Protein AF-A0A6B3FWX4-F1 (afdb_monomer)

Mean predicted aligned error: 3.99 Å

Secondary structure (DSSP, 8-state):
--HHHHHHHHHHHHHHHHHHHHHHHHHHHHHH--SHHHHHHHHHHHHHHHHHHHHHHHHHHT--TTHHHHHHHHHHHHHH-

Structure (mmCIF, N/CA/C/O backbone):
data_AF-A0A6B3FWX4-F1
#
_entry.id   AF-A0A6B3FWX4-F1
#
loop_
_atom_site.group_PDB
_atom_site.id
_atom_site.type_symbol
_atom_site.label_atom_id
_atom_site.label_alt_id
_atom_site.label_comp_id
_atom_site.label_asym_id
_atom_site.label_entity_id
_atom_site.label_seq_id
_atom_site.pdbx_PDB_ins_code
_atom_site.Cartn_x
_atom_site.Cartn_y
_atom_site.Cartn_z
_atom_site.occupancy
_atom_site.B_iso_or_equiv
_atom_site.auth_seq_id
_atom_site.auth_comp_id
_atom_site.auth_asym_id
_atom_site.auth_atom_id
_atom_site.pdbx_PDB_model_num
ATOM 1 N N . MET A 1 1 ? 12.797 -5.123 -24.475 1.00 60.66 1 MET A N 1
ATOM 2 C CA . MET A 1 1 ? 12.652 -5.318 -23.018 1.00 60.66 1 MET A CA 1
ATOM 3 C C . MET A 1 1 ? 13.731 -6.275 -22.562 1.00 60.66 1 MET A C 1
ATOM 5 O O . MET A 1 1 ? 13.756 -7.419 -23.013 1.00 60.66 1 MET A O 1
ATOM 9 N N . THR A 1 2 ? 14.654 -5.803 -21.737 1.00 89.00 2 THR A N 1
ATOM 10 C CA . THR A 1 2 ? 15.706 -6.640 -21.156 1.00 89.00 2 THR A CA 1
ATOM 11 C C . THR A 1 2 ? 15.105 -7.573 -20.091 1.00 89.00 2 THR A C 1
ATOM 13 O O . THR A 1 2 ? 14.014 -7.332 -19.570 1.00 89.00 2 THR A O 1
ATOM 16 N N . ALA A 1 3 ? 15.765 -8.697 -19.794 1.00 85.62 3 ALA A N 1
ATOM 17 C CA . ALA A 1 3 ? 15.332 -9.606 -18.728 1.00 85.62 3 ALA A CA 1
ATOM 18 C C . ALA A 1 3 ? 15.087 -8.908 -17.364 1.00 85.62 3 ALA A C 1
ATOM 20 O O . ALA A 1 3 ? 14.025 -9.153 -16.794 1.00 85.62 3 ALA A O 1
ATOM 21 N N . PRO A 1 4 ? 15.968 -8.015 -16.862 1.00 89.06 4 PRO A N 1
ATOM 22 C CA . PRO A 1 4 ? 15.744 -7.334 -15.582 1.00 89.06 4 PRO A CA 1
ATOM 23 C C . PRO A 1 4 ? 14.542 -6.381 -15.592 1.00 89.06 4 PRO A C 1
ATOM 25 O O . PRO A 1 4 ? 13.801 -6.339 -14.616 1.00 89.06 4 PRO A O 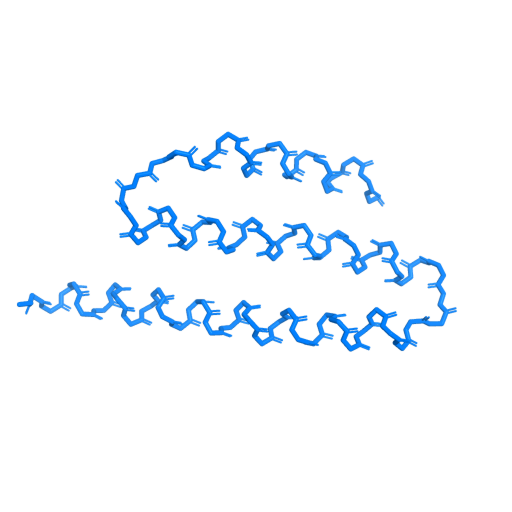1
ATOM 28 N N . GLU A 1 5 ? 14.282 -5.675 -16.696 1.00 89.69 5 GLU A N 1
ATOM 29 C CA . GLU A 1 5 ? 13.115 -4.782 -16.806 1.00 89.69 5 GLU A CA 1
ATOM 30 C C . GLU A 1 5 ? 11.787 -5.537 -16.673 1.00 89.69 5 GLU A C 1
ATOM 32 O O . GLU A 1 5 ? 10.845 -5.033 -16.067 1.00 89.69 5 GLU A O 1
ATOM 37 N N . ARG A 1 6 ? 11.708 -6.764 -17.205 1.00 91.81 6 ARG A N 1
ATOM 38 C CA . ARG A 1 6 ? 10.507 -7.603 -17.069 1.00 91.81 6 ARG A CA 1
ATOM 39 C C . ARG A 1 6 ? 10.272 -8.043 -15.628 1.00 91.81 6 ARG A C 1
ATOM 41 O O . ARG A 1 6 ? 9.126 -8.101 -15.193 1.00 91.81 6 ARG A O 1
ATOM 48 N N . VAL A 1 7 ? 11.346 -8.357 -14.905 1.00 94.31 7 VAL A N 1
ATOM 49 C CA . VAL A 1 7 ? 11.263 -8.745 -13.492 1.00 94.31 7 VAL A CA 1
ATOM 50 C C . VAL A 1 7 ? 10.797 -7.560 -12.652 1.00 94.31 7 VAL A C 1
ATOM 52 O O . VAL A 1 7 ? 9.856 -7.714 -11.882 1.00 94.31 7 VAL A O 1
ATOM 55 N N . ASP A 1 8 ? 11.380 -6.378 -12.855 1.00 93.94 8 ASP A N 1
ATOM 56 C CA . ASP A 1 8 ? 10.981 -5.144 -12.165 1.00 93.94 8 ASP A CA 1
ATOM 57 C C . ASP A 1 8 ? 9.488 -4.833 -12.376 1.00 93.94 8 ASP A C 1
ATOM 59 O O . ASP A 1 8 ? 8.725 -4.669 -11.425 1.00 93.94 8 ASP A O 1
ATOM 63 N N . GLN A 1 9 ? 9.019 -4.889 -13.626 1.00 93.62 9 GLN A N 1
ATOM 64 C CA . GLN A 1 9 ? 7.604 -4.688 -13.949 1.00 93.62 9 GLN A CA 1
ATOM 65 C C . GLN A 1 9 ? 6.681 -5.734 -13.314 1.00 93.62 9 GLN A C 1
ATOM 67 O O . GLN A 1 9 ? 5.600 -5.387 -12.828 1.00 93.62 9 GLN A O 1
ATOM 72 N N . ALA A 1 10 ? 7.087 -7.007 -13.304 1.00 96.38 10 ALA A N 1
ATOM 73 C CA . ALA A 1 10 ? 6.318 -8.068 -12.663 1.00 96.38 10 ALA A CA 1
ATOM 74 C C . ALA A 1 10 ? 6.222 -7.844 -11.146 1.00 96.38 10 ALA A C 1
ATOM 76 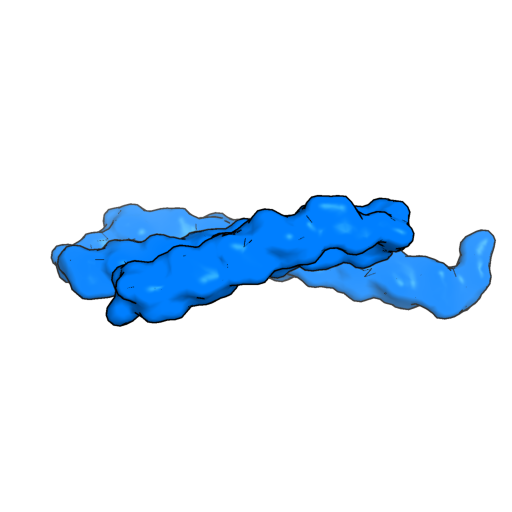O O . ALA A 1 10 ? 5.133 -7.947 -10.584 1.00 96.38 10 ALA A O 1
ATOM 77 N N . LEU A 1 11 ? 7.330 -7.472 -10.497 1.00 96.75 11 LEU A N 1
ATOM 78 C CA . LEU A 1 11 ? 7.368 -7.173 -9.066 1.00 96.75 11 LEU A CA 1
ATOM 79 C C . LEU A 1 11 ? 6.490 -5.969 -8.714 1.00 96.75 11 LEU A C 1
ATOM 81 O O . LEU A 1 11 ? 5.695 -6.059 -7.779 1.00 96.75 11 LEU A O 1
ATOM 85 N N . LEU A 1 12 ? 6.569 -4.880 -9.485 1.00 96.75 12 LEU A N 1
ATOM 86 C CA . LEU A 1 12 ? 5.726 -3.699 -9.284 1.00 96.75 12 LEU A CA 1
ATOM 87 C C . LEU A 1 12 ? 4.240 -4.024 -9.466 1.00 96.75 12 LEU A C 1
ATOM 89 O O . LEU A 1 12 ? 3.414 -3.607 -8.654 1.00 96.75 12 LEU A O 1
ATOM 93 N N . THR A 1 13 ? 3.895 -4.816 -10.483 1.00 97.44 13 THR A N 1
ATOM 94 C CA . THR A 1 13 ? 2.507 -5.242 -10.719 1.00 97.44 13 THR A CA 1
ATOM 95 C C . THR A 1 13 ? 1.995 -6.092 -9.557 1.00 97.44 13 THR A C 1
ATOM 97 O O . THR A 1 13 ? 0.920 -5.818 -9.023 1.00 97.44 13 THR A O 1
ATOM 100 N N . CYS A 1 14 ? 2.777 -7.078 -9.109 1.00 97.94 14 CYS A N 1
ATOM 101 C CA . CYS A 1 14 ? 2.439 -7.900 -7.947 1.00 97.94 14 CYS A CA 1
ATOM 102 C C . CYS A 1 14 ? 2.273 -7.057 -6.676 1.00 97.94 14 CYS A C 1
ATOM 104 O O . CYS A 1 14 ? 1.307 -7.256 -5.942 1.00 97.94 14 CYS A O 1
ATOM 106 N N . ALA A 1 15 ? 3.166 -6.094 -6.431 1.00 97.62 15 ALA A N 1
ATOM 107 C CA . ALA A 1 15 ? 3.078 -5.203 -5.279 1.00 97.62 15 ALA A CA 1
ATOM 108 C C . ALA A 1 15 ? 1.769 -4.400 -5.284 1.00 97.62 15 ALA A C 1
ATOM 110 O O . ALA A 1 15 ? 1.056 -4.387 -4.283 1.00 97.62 15 ALA A O 1
ATOM 111 N N . VAL A 1 16 ? 1.404 -3.796 -6.421 1.00 97.94 16 VAL A N 1
ATOM 112 C CA . VAL A 1 16 ? 0.145 -3.044 -6.554 1.00 97.94 16 VAL A CA 1
ATOM 113 C C . VAL A 1 16 ? -1.069 -3.951 -6.343 1.00 97.94 16 VAL A C 1
ATOM 115 O O . VAL A 1 16 ? -1.980 -3.581 -5.605 1.00 97.94 16 VAL A O 1
ATOM 118 N N . VAL A 1 17 ? -1.077 -5.153 -6.928 1.00 98.25 17 VAL A N 1
ATOM 119 C CA . VAL A 1 17 ? -2.167 -6.125 -6.736 1.00 98.25 17 VAL A CA 1
ATOM 120 C C . VAL A 1 17 ? -2.324 -6.491 -5.259 1.00 98.25 17 VAL A C 1
ATOM 122 O O . VAL A 1 17 ? -3.438 -6.462 -4.738 1.00 98.25 17 VAL A O 1
ATOM 125 N N . LEU A 1 18 ? -1.225 -6.783 -4.560 1.00 98.25 18 LEU A N 1
ATOM 126 C CA . LEU A 1 18 ? -1.257 -7.111 -3.134 1.00 98.25 18 LEU A CA 1
ATOM 127 C C . LEU A 1 18 ? -1.744 -5.935 -2.280 1.00 98.25 18 LEU A C 1
ATOM 129 O O . LEU A 1 18 ? -2.546 -6.145 -1.371 1.00 98.25 18 LEU A O 1
ATOM 133 N N . VAL A 1 19 ? -1.327 -4.704 -2.594 1.00 98.12 19 VAL A N 1
ATOM 134 C CA . VAL A 1 19 ? -1.801 -3.489 -1.910 1.00 98.12 19 VAL A CA 1
ATOM 1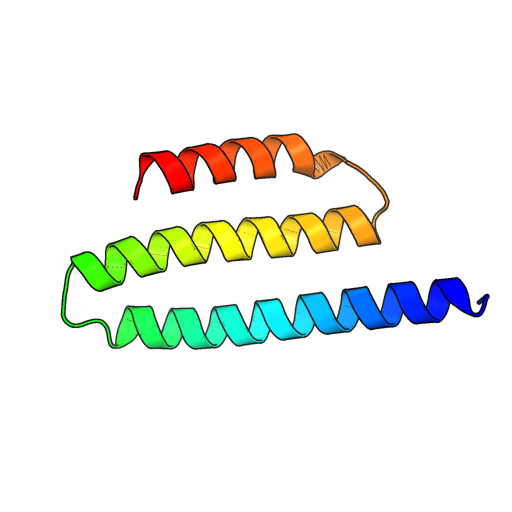35 C C . VAL A 1 19 ? -3.308 -3.296 -2.107 1.00 98.12 19 VAL A C 1
ATOM 137 O O . VAL A 1 19 ? -4.010 -2.982 -1.147 1.00 98.12 19 VAL A O 1
ATOM 140 N N . LEU A 1 20 ? -3.836 -3.538 -3.311 1.00 97.88 20 LEU A N 1
ATOM 141 C CA . LEU A 1 20 ? -5.276 -3.453 -3.577 1.00 97.88 20 LEU A CA 1
ATOM 142 C C . LEU A 1 20 ? -6.071 -4.523 -2.818 1.00 97.88 20 LEU A C 1
ATOM 144 O O . LEU A 1 20 ? -7.108 -4.213 -2.230 1.00 97.88 20 LEU A O 1
ATOM 1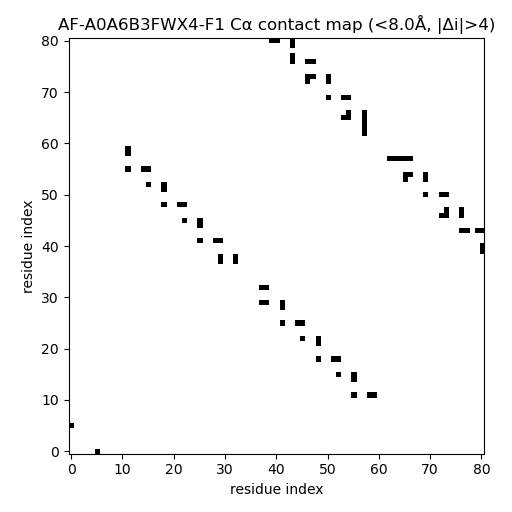48 N N . ILE A 1 21 ? -5.574 -5.764 -2.785 1.00 98.31 21 ILE A N 1
ATOM 149 C CA . ILE A 1 21 ? -6.187 -6.845 -2.000 1.00 98.31 21 ILE A CA 1
ATOM 150 C C . ILE A 1 21 ? -6.181 -6.479 -0.511 1.00 98.31 21 ILE A C 1
ATOM 152 O O . ILE A 1 21 ? -7.211 -6.591 0.154 1.00 98.31 21 ILE A O 1
ATOM 156 N N . ALA A 1 22 ? -5.053 -5.988 0.009 1.00 97.88 22 ALA A N 1
ATOM 157 C CA . ALA A 1 22 ? -4.942 -5.537 1.391 1.00 97.88 22 ALA A CA 1
ATOM 158 C C . ALA A 1 22 ? -5.914 -4.384 1.697 1.00 97.88 22 ALA A C 1
ATOM 160 O O . ALA A 1 22 ? -6.565 -4.403 2.740 1.00 97.88 22 ALA A O 1
ATOM 161 N N . GLY A 1 23 ? -6.088 -3.435 0.773 1.00 97.00 23 GLY A N 1
ATOM 162 C CA . GLY A 1 23 ? -7.071 -2.355 0.888 1.00 97.00 23 GLY A CA 1
ATOM 163 C C . GLY A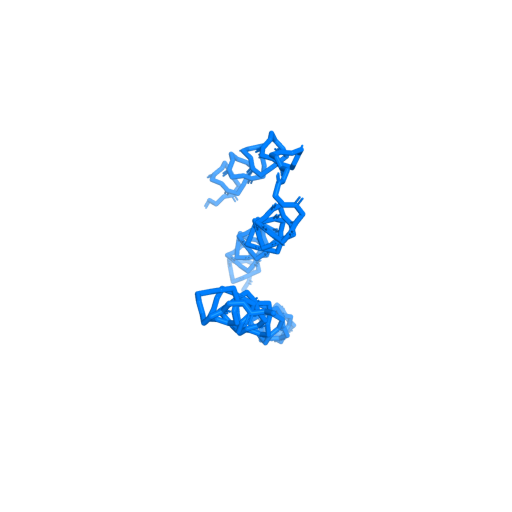 1 23 ? -8.511 -2.860 0.946 1.00 97.00 23 GLY A C 1
ATOM 164 O O . GLY A 1 23 ? -9.279 -2.434 1.808 1.00 97.00 23 GLY A O 1
ATOM 165 N N . ALA A 1 24 ? -8.877 -3.822 0.100 1.00 97.00 24 ALA A N 1
ATOM 166 C CA . ALA A 1 24 ? -10.205 -4.433 0.140 1.00 97.00 24 ALA A CA 1
ATOM 167 C C . ALA A 1 24 ? -10.467 -5.163 1.473 1.00 97.00 24 ALA A C 1
ATOM 169 O O . ALA A 1 24 ? -11.535 -5.014 2.073 1.00 97.00 24 ALA A O 1
ATOM 170 N N . LEU A 1 25 ? -9.476 -5.909 1.971 1.00 96.38 25 LEU A N 1
ATOM 171 C CA . LEU A 1 25 ? -9.553 -6.577 3.273 1.00 96.38 25 LEU A CA 1
ATOM 172 C C . LEU A 1 25 ? -9.639 -5.574 4.429 1.00 96.38 25 LEU A C 1
ATOM 174 O O . LEU A 1 25 ? -10.401 -5.790 5.374 1.00 96.38 25 LEU A O 1
ATOM 178 N N . LEU A 1 26 ? -8.906 -4.462 4.344 1.00 95.88 26 LEU A N 1
ATOM 179 C CA . LEU A 1 26 ? -8.958 -3.386 5.326 1.00 95.88 26 LEU A CA 1
ATOM 180 C C . LEU A 1 26 ? -10.350 -2.755 5.389 1.00 95.88 26 LEU A C 1
ATOM 182 O O . LEU A 1 26 ? -10.895 -2.595 6.478 1.00 95.88 26 LEU A O 1
ATOM 186 N N . LEU A 1 27 ? -10.957 -2.451 4.239 1.00 93.62 27 LEU A N 1
ATOM 187 C CA . LEU A 1 27 ? -12.322 -1.921 4.188 1.00 93.62 27 LEU A CA 1
ATOM 188 C C . LEU A 1 27 ? -13.317 -2.889 4.839 1.00 93.62 27 LEU A C 1
ATOM 190 O O . LEU A 1 27 ? -14.149 -2.471 5.645 1.00 93.62 27 LEU A O 1
ATOM 194 N N . ALA A 1 28 ? -13.182 -4.192 4.573 1.00 93.81 28 ALA A N 1
ATOM 195 C CA . ALA A 1 28 ? -13.994 -5.209 5.235 1.00 93.81 28 ALA A CA 1
ATOM 196 C C . ALA A 1 28 ? -13.775 -5.242 6.762 1.00 93.81 28 ALA A C 1
ATOM 198 O O . ALA A 1 28 ? -14.731 -5.455 7.513 1.00 93.81 28 ALA A O 1
ATOM 199 N N . ARG A 1 29 ? -12.541 -5.014 7.236 1.00 91.06 29 ARG A N 1
ATOM 200 C CA . ARG A 1 29 ? -12.211 -4.923 8.668 1.00 91.06 29 ARG A CA 1
ATOM 201 C C . ARG A 1 29 ? -12.827 -3.684 9.318 1.00 91.06 29 ARG A C 1
ATOM 203 O O . ARG A 1 29 ? -13.451 -3.821 10.367 1.00 91.06 29 ARG A O 1
ATOM 210 N N . ILE A 1 30 ? -12.714 -2.513 8.687 1.00 89.69 30 ILE A N 1
ATOM 211 C CA . ILE A 1 30 ? -13.300 -1.253 9.180 1.00 89.69 30 ILE A CA 1
ATOM 212 C C . ILE A 1 30 ? -14.811 -1.409 9.374 1.00 89.69 30 ILE A C 1
ATOM 214 O O . ILE A 1 30 ? -15.353 -0.987 10.395 1.00 89.69 30 ILE A O 1
ATOM 218 N N . TRP A 1 31 ? -15.481 -2.054 8.416 1.00 88.38 31 TRP A N 1
ATOM 219 C CA . TRP A 1 31 ? -16.931 -2.241 8.447 1.00 88.38 31 TRP A CA 1
ATOM 220 C C . TRP A 1 31 ? -17.395 -3.207 9.544 1.00 88.38 31 TRP A C 1
ATOM 222 O O . TRP A 1 31 ? -18.442 -2.995 10.151 1.00 88.38 31 TRP A O 1
ATOM 232 N N . ARG A 1 32 ? -16.612 -4.256 9.824 1.00 89.31 32 ARG A N 1
ATOM 233 C CA . ARG A 1 32 ? -16.930 -5.263 10.852 1.00 89.31 32 ARG A CA 1
ATOM 234 C C . ARG A 1 32 ? -16.444 -4.902 12.258 1.00 89.31 32 ARG A C 1
ATOM 236 O O . ARG A 1 32 ? -16.871 -5.551 13.207 1.00 89.31 32 ARG A O 1
ATOM 243 N N . GLY A 1 33 ? -15.548 -3.925 12.397 1.00 83.44 33 GLY A N 1
ATOM 244 C CA . GLY A 1 33 ? -14.898 -3.580 13.662 1.00 83.44 33 GLY A CA 1
ATOM 245 C C . GLY A 1 33 ? -15.899 -3.201 14.767 1.00 83.44 33 GLY A C 1
ATOM 246 O O . GLY A 1 33 ? -16.584 -2.181 14.616 1.00 83.44 33 GLY A O 1
ATOM 247 N N . PRO A 1 34 ? -15.985 -3.974 15.873 1.00 82.88 34 PRO A N 1
ATOM 248 C CA . PRO A 1 34 ? -16.930 -3.724 16.963 1.00 82.88 34 PRO A CA 1
ATOM 249 C C . PRO A 1 34 ? -16.469 -2.601 17.903 1.00 82.88 34 PRO A C 1
ATOM 251 O O . PRO A 1 34 ? -17.304 -1.958 18.537 1.00 82.88 34 PRO A O 1
ATOM 254 N N . SER A 1 35 ? -15.157 -2.353 17.997 1.00 89.50 35 SER A N 1
ATOM 255 C CA . SER A 1 35 ? -14.571 -1.370 18.913 1.00 89.50 35 SER A CA 1
ATOM 256 C C . SER A 1 35 ? -14.062 -0.116 18.189 1.00 89.50 35 SER A C 1
ATOM 258 O O . SER A 1 35 ? -13.662 -0.159 17.023 1.00 89.50 35 SER A O 1
ATOM 260 N N . MET A 1 36 ? -14.038 1.021 18.895 1.00 86.06 36 MET A N 1
ATOM 261 C CA . MET A 1 36 ? -13.380 2.244 18.403 1.00 86.06 36 MET A CA 1
ATOM 262 C C . MET A 1 36 ? -11.871 2.038 18.207 1.00 86.06 36 MET A C 1
ATOM 264 O O . MET A 1 36 ? -11.297 2.602 17.280 1.00 86.06 36 MET A O 1
ATOM 268 N N . LEU A 1 37 ? -11.250 1.178 19.023 1.00 86.81 37 LEU A N 1
ATOM 269 C CA . LEU A 1 37 ? -9.833 0.833 18.913 1.00 86.81 37 LEU A CA 1
ATOM 270 C C . LEU A 1 37 ? -9.520 0.119 17.589 1.00 86.81 37 LEU A C 1
ATOM 272 O O . LEU A 1 37 ? -8.576 0.493 16.900 1.00 86.81 37 LEU A O 1
ATOM 276 N N . ASP A 1 38 ? -10.345 -0.850 17.177 1.00 87.56 38 ASP A N 1
ATOM 277 C CA . ASP A 1 38 ? -10.165 -1.551 15.896 1.00 87.56 38 ASP A CA 1
ATOM 278 C C . ASP A 1 38 ? -10.241 -0.599 14.703 1.00 87.56 38 ASP A C 1
ATOM 280 O O . ASP A 1 38 ? -9.533 -0.779 13.708 1.00 87.56 38 ASP A O 1
ATOM 284 N N . ARG A 1 39 ? -11.098 0.423 14.797 1.00 85.44 39 ARG A N 1
ATOM 285 C CA . ARG A 1 39 ? -11.230 1.453 13.764 1.00 85.44 39 ARG A CA 1
ATOM 286 C C . ARG A 1 39 ? -10.010 2.369 13.724 1.00 85.44 39 ARG A C 1
ATOM 288 O O . ARG A 1 39 ? -9.545 2.657 12.627 1.00 85.44 39 ARG A O 1
ATOM 295 N N . ALA A 1 40 ? -9.472 2.764 14.879 1.00 88.06 40 ALA A N 1
ATOM 296 C CA . ALA A 1 40 ? -8.246 3.562 14.963 1.00 88.06 40 ALA A CA 1
ATOM 297 C C . ALA A 1 40 ? -7.046 2.823 14.346 1.00 88.06 40 ALA A C 1
ATOM 299 O O . ALA A 1 40 ? -6.394 3.351 13.450 1.00 88.06 40 ALA A O 1
ATOM 300 N N . ILE A 1 41 ? -6.840 1.553 14.710 1.00 89.44 41 ILE A N 1
ATOM 301 C CA . ILE A 1 41 ? -5.779 0.716 14.122 1.00 89.44 41 ILE A CA 1
ATOM 302 C C . ILE A 1 41 ? -5.986 0.557 12.610 1.00 89.44 41 ILE A C 1
ATOM 304 O O . ILE A 1 41 ? -5.041 0.610 11.827 1.00 89.44 41 ILE A O 1
ATOM 308 N N . SER A 1 42 ? -7.233 0.385 12.166 1.00 91.81 42 SER A N 1
ATOM 309 C CA . SER A 1 42 ? -7.521 0.265 10.734 1.00 91.81 42 SER A CA 1
ATOM 310 C C . SER A 1 42 ? -7.240 1.563 9.960 1.00 91.81 42 SER A C 1
ATOM 312 O O . SER A 1 42 ? -6.895 1.503 8.782 1.00 91.81 42 SER A O 1
ATOM 314 N N . LEU A 1 43 ? -7.364 2.734 10.593 1.00 89.44 43 LEU A N 1
ATOM 315 C CA . LEU A 1 43 ? -6.984 4.012 9.985 1.00 89.44 43 LEU A CA 1
ATOM 316 C C . LEU A 1 43 ? -5.464 4.139 9.827 1.00 89.44 43 LEU A C 1
ATOM 318 O O . LEU A 1 43 ? -5.019 4.595 8.775 1.00 89.44 43 LEU A O 1
ATOM 322 N N . ASP A 1 44 ? -4.677 3.673 10.798 1.00 92.12 44 ASP A N 1
ATOM 323 C CA . ASP A 1 44 ? -3.213 3.637 10.674 1.00 92.12 44 ASP A CA 1
ATOM 324 C C . ASP A 1 44 ? -2.768 2.717 9.519 1.00 92.12 44 ASP A C 1
ATOM 326 O O . ASP A 1 44 ? -2.020 3.117 8.622 1.00 92.12 44 ASP A O 1
ATOM 330 N N . VAL A 1 45 ? -3.359 1.519 9.426 1.00 93.94 45 VAL A N 1
ATOM 331 C CA . VAL A 1 45 ? -3.119 0.607 8.292 1.00 93.94 45 VAL A CA 1
ATOM 332 C C . VAL A 1 45 ? -3.547 1.238 6.957 1.00 93.94 45 VAL A C 1
ATOM 334 O O . VAL A 1 45 ? -2.905 1.007 5.931 1.00 93.94 45 VAL A O 1
ATOM 337 N N . CYS A 1 46 ? -4.593 2.071 6.945 1.00 93.94 46 CYS A N 1
ATOM 338 C CA . CYS A 1 46 ? -5.000 2.814 5.750 1.00 93.94 46 CYS A CA 1
ATOM 339 C C . CYS A 1 46 ? -3.896 3.777 5.288 1.00 93.94 46 CYS A C 1
ATOM 341 O O . CYS A 1 46 ? -3.543 3.781 4.106 1.00 93.94 46 CYS A O 1
ATOM 343 N N . ALA A 1 47 ? -3.301 4.539 6.212 1.00 94.19 47 ALA A N 1
ATOM 344 C CA . ALA A 1 47 ? -2.180 5.427 5.908 1.00 94.19 47 ALA A CA 1
ATOM 345 C C . ALA A 1 47 ? -0.982 4.646 5.340 1.00 94.19 47 ALA A C 1
ATOM 347 O O . ALA A 1 47 ? -0.422 5.041 4.313 1.00 94.19 47 ALA A O 1
ATOM 348 N N . ALA A 1 48 ? -0.651 3.491 5.927 1.00 95.56 48 ALA A N 1
ATOM 349 C CA . ALA A 1 48 ? 0.408 2.617 5.425 1.00 95.56 48 ALA A CA 1
ATOM 350 C C . ALA A 1 48 ? 0.145 2.122 3.986 1.00 95.56 48 ALA A C 1
ATOM 352 O O . ALA A 1 48 ? 1.055 2.128 3.152 1.00 95.56 48 ALA A O 1
ATOM 353 N N . LEU A 1 49 ? -1.099 1.751 3.654 1.00 96.94 49 LEU A N 1
ATOM 354 C CA . LEU A 1 49 ? -1.465 1.341 2.291 1.00 96.94 49 LEU A CA 1
ATOM 355 C C . LEU A 1 49 ? -1.372 2.492 1.283 1.00 96.94 49 LEU A C 1
ATOM 357 O O . LEU A 1 49 ? -0.930 2.275 0.152 1.00 96.94 49 LEU A O 1
ATOM 361 N N . ILE A 1 50 ? -1.736 3.714 1.684 1.00 96.62 50 ILE A N 1
ATOM 362 C CA . ILE A 1 50 ? -1.573 4.908 0.841 1.00 96.62 50 ILE A CA 1
ATOM 363 C C . ILE A 1 50 ? -0.086 5.135 0.543 1.00 96.62 50 ILE A C 1
ATOM 365 O O . ILE A 1 50 ? 0.285 5.323 -0.618 1.00 96.62 50 ILE A O 1
ATOM 369 N N . ILE A 1 51 ? 0.777 5.055 1.561 1.00 97.50 51 ILE A N 1
ATOM 370 C CA . ILE A 1 51 ? 2.233 5.185 1.399 1.00 97.50 51 ILE A CA 1
ATOM 371 C C . ILE A 1 51 ? 2.770 4.109 0.445 1.00 97.50 51 ILE A C 1
ATOM 373 O O . ILE A 1 51 ? 3.530 4.433 -0.468 1.00 97.50 51 ILE A O 1
ATOM 377 N N . ALA A 1 52 ? 2.343 2.851 0.596 1.00 97.62 52 ALA A N 1
ATOM 378 C CA . ALA A 1 52 ? 2.757 1.755 -0.281 1.00 97.62 52 ALA A CA 1
ATOM 379 C C . ALA A 1 52 ? 2.335 1.981 -1.747 1.00 97.62 52 ALA A C 1
ATOM 381 O O . ALA A 1 52 ? 3.130 1.762 -2.665 1.00 97.62 52 ALA A O 1
ATOM 382 N N . GLY A 1 53 ? 1.115 2.477 -1.981 1.00 97.44 53 GLY A N 1
ATOM 383 C CA . GLY A 1 53 ? 0.639 2.831 -3.320 1.00 97.44 53 GLY A CA 1
ATOM 384 C C . GLY A 1 53 ? 1.447 3.967 -3.960 1.00 97.44 53 GLY A C 1
ATOM 385 O O . GLY A 1 53 ? 1.845 3.872 -5.124 1.00 97.44 53 GLY A O 1
ATOM 386 N N . LEU A 1 54 ? 1.753 5.020 -3.195 1.00 97.62 54 LEU A N 1
ATOM 387 C CA . LEU A 1 54 ? 2.596 6.131 -3.654 1.00 97.62 54 LEU A CA 1
ATOM 388 C C . LEU A 1 54 ? 4.039 5.691 -3.934 1.00 97.62 54 LEU A C 1
ATOM 390 O O . LEU A 1 54 ? 4.642 6.155 -4.907 1.00 97.62 54 LEU A O 1
ATOM 394 N N . ALA A 1 55 ? 4.575 4.770 -3.131 1.00 97.25 55 ALA A N 1
ATOM 395 C CA . ALA A 1 55 ? 5.893 4.186 -3.347 1.00 97.25 55 ALA A CA 1
ATOM 396 C C . ALA A 1 55 ? 5.941 3.417 -4.675 1.00 97.25 55 ALA A C 1
ATOM 398 O O . ALA A 1 55 ? 6.830 3.663 -5.490 1.00 97.25 55 ALA A O 1
ATOM 399 N N . ALA A 1 56 ? 4.944 2.565 -4.945 1.00 97.00 56 ALA A N 1
ATOM 400 C CA . ALA A 1 56 ? 4.836 1.845 -6.215 1.00 97.00 56 ALA A CA 1
ATOM 401 C C . ALA A 1 56 ? 4.711 2.806 -7.412 1.00 97.00 56 ALA A C 1
ATOM 403 O O . ALA A 1 56 ? 5.360 2.609 -8.439 1.00 97.00 56 ALA A O 1
ATOM 404 N N . LYS A 1 57 ? 3.936 3.890 -7.263 1.00 95.94 57 LYS A N 1
ATOM 405 C CA . LYS A 1 57 ? 3.778 4.929 -8.292 1.00 95.94 57 LYS A CA 1
ATOM 406 C C . LYS A 1 57 ? 5.084 5.667 -8.587 1.00 95.94 57 LYS A C 1
ATOM 408 O O . LYS A 1 57 ? 5.406 5.898 -9.750 1.00 95.94 57 LYS A O 1
ATOM 413 N N . SER A 1 58 ? 5.833 6.016 -7.544 1.00 97.06 58 SER A N 1
ATOM 414 C CA . SER A 1 58 ? 7.138 6.683 -7.655 1.00 97.06 58 SER A CA 1
ATOM 415 C C . SER A 1 58 ? 8.187 5.763 -8.279 1.00 97.06 58 SER A C 1
ATOM 417 O O . SER A 1 58 ? 8.931 6.186 -9.159 1.00 97.06 58 SER A O 1
ATOM 419 N N . ALA A 1 59 ? 8.195 4.483 -7.890 1.00 95.94 59 ALA A N 1
ATOM 420 C CA . ALA A 1 59 ? 9.073 3.470 -8.468 1.00 95.94 59 ALA A CA 1
ATOM 421 C C . ALA A 1 59 ? 8.784 3.251 -9.961 1.00 95.94 59 ALA A C 1
ATOM 423 O O . ALA A 1 59 ? 9.708 3.245 -10.773 1.00 95.94 59 ALA A O 1
ATOM 424 N N . PHE A 1 60 ? 7.504 3.163 -10.339 1.00 95.69 60 PHE A N 1
ATOM 425 C CA . PHE A 1 60 ? 7.093 3.032 -11.737 1.00 95.69 60 PHE A CA 1
ATOM 426 C C . PHE A 1 60 ? 7.466 4.262 -12.578 1.00 95.69 60 PHE A C 1
ATOM 428 O O . PHE A 1 60 ? 7.989 4.121 -13.681 1.00 95.69 60 PHE A O 1
ATOM 435 N N . ALA A 1 61 ? 7.225 5.470 -12.056 1.00 95.38 61 ALA A N 1
ATOM 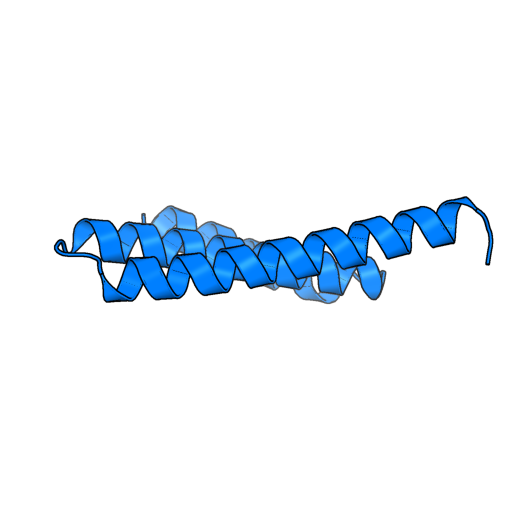436 C CA . ALA A 1 61 ? 7.55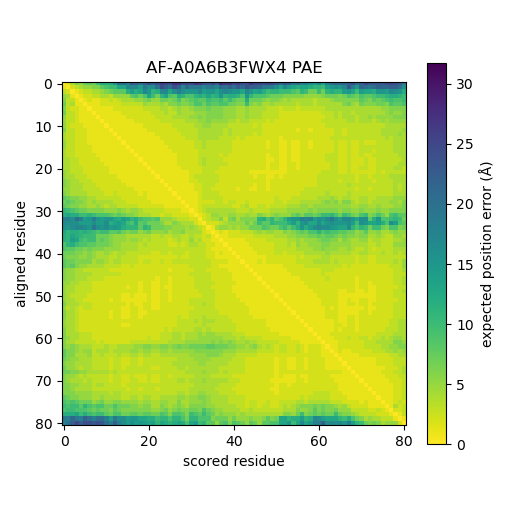9 6.722 -12.738 1.00 95.38 61 ALA A CA 1
ATOM 437 C C . ALA A 1 61 ? 9.065 7.038 -12.737 1.00 95.38 61 ALA A C 1
ATOM 439 O O . ALA A 1 61 ? 9.498 7.905 -13.493 1.00 95.38 61 ALA A O 1
ATOM 440 N N . ARG A 1 62 ? 9.851 6.344 -11.900 1.00 94.50 62 ARG A N 1
ATOM 441 C CA . ARG A 1 62 ? 11.272 6.624 -11.635 1.00 94.50 62 ARG A CA 1
ATOM 442 C C . ARG A 1 62 ? 11.516 8.079 -11.220 1.00 94.50 62 ARG A C 1
ATOM 444 O O . ARG A 1 62 ? 12.509 8.686 -11.608 1.00 94.50 62 ARG A O 1
ATOM 451 N N . ASP A 1 63 ? 10.601 8.614 -10.416 1.00 96.88 63 ASP A N 1
ATOM 452 C CA . ASP A 1 63 ? 10.585 10.010 -9.978 1.00 96.88 63 ASP A CA 1
ATOM 453 C C . ASP A 1 63 ? 10.265 10.087 -8.469 1.00 96.88 63 ASP A C 1
ATOM 455 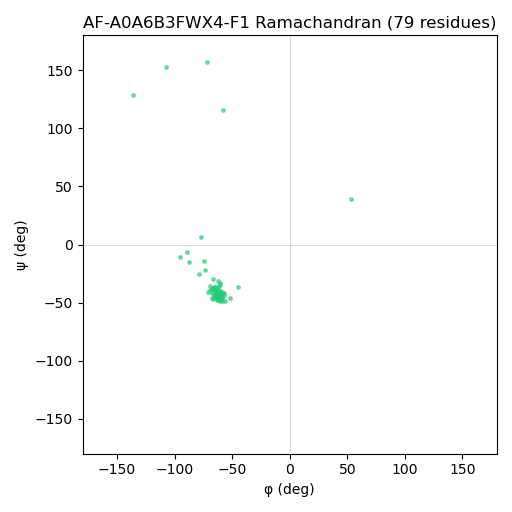O O . ASP A 1 63 ? 9.271 9.494 -8.030 1.00 96.88 63 ASP A O 1
ATOM 459 N N . PRO A 1 64 ? 11.075 10.804 -7.661 1.00 96.06 64 PRO A N 1
ATOM 460 C CA . PRO A 1 64 ? 10.873 10.950 -6.219 1.00 96.06 64 PRO A CA 1
ATOM 461 C C . PRO A 1 64 ? 9.762 11.937 -5.803 1.00 96.06 64 PRO A C 1
ATOM 463 O O . PRO A 1 64 ? 9.611 12.189 -4.608 1.00 96.06 64 PRO A O 1
ATOM 466 N N . PHE A 1 65 ? 8.977 12.501 -6.726 1.00 97.00 65 PHE A N 1
ATOM 467 C CA . PHE A 1 65 ? 7.976 13.550 -6.472 1.00 97.00 65 PHE A CA 1
ATOM 468 C C . PHE A 1 65 ? 7.073 13.316 -5.242 1.00 97.00 65 PHE A C 1
ATOM 470 O O . PHE A 1 65 ? 6.744 14.267 -4.535 1.00 97.00 65 PHE A O 1
ATOM 477 N N . TYR A 1 66 ? 6.680 12.069 -4.942 1.00 97.69 66 TYR A N 1
ATOM 478 C CA . TYR A 1 66 ? 5.783 11.761 -3.813 1.00 97.69 66 TYR A CA 1
ATOM 479 C C . TYR A 1 66 ? 6.485 11.498 -2.482 1.00 97.69 66 TYR A C 1
ATOM 481 O O . TYR A 1 66 ? 5.801 11.365 -1.465 1.00 97.69 66 TYR A O 1
ATOM 489 N N . PHE A 1 67 ? 7.816 11.440 -2.445 1.00 97.44 67 PHE A N 1
ATOM 490 C CA . PHE A 1 67 ? 8.552 11.125 -1.218 1.00 97.44 67 PHE A CA 1
ATOM 491 C C . PHE A 1 67 ? 8.236 12.091 -0.063 1.00 97.44 67 PHE A C 1
ATOM 493 O O . PHE A 1 67 ? 8.011 11.604 1.047 1.00 97.44 67 PHE A O 1
ATOM 500 N N . PRO A 1 68 ? 8.116 13.421 -0.274 1.00 97.69 68 PRO A N 1
ATOM 501 C CA . PRO A 1 68 ? 7.729 14.331 0.804 1.00 97.69 68 PRO A CA 1
ATOM 502 C C . PRO A 1 68 ? 6.331 14.037 1.366 1.00 97.69 68 PRO A C 1
ATOM 504 O O . PRO A 1 68 ? 6.134 14.069 2.576 1.00 97.69 68 PRO A O 1
ATOM 507 N N . ILE A 1 69 ? 5.363 13.698 0.507 1.00 96.38 69 ILE A N 1
ATOM 508 C CA . ILE A 1 69 ? 4.001 13.338 0.935 1.00 96.38 69 ILE A CA 1
ATOM 509 C C . ILE A 1 69 ? 4.016 12.034 1.733 1.00 96.38 69 ILE A C 1
ATOM 511 O O . ILE A 1 69 ? 3.385 11.957 2.783 1.00 96.38 69 ILE A O 1
ATOM 515 N N . MET A 1 70 ? 4.759 11.025 1.272 1.00 97.31 70 MET A N 1
ATOM 516 C CA . MET A 1 70 ? 4.922 9.765 2.002 1.00 97.31 70 MET A CA 1
ATOM 517 C C . MET A 1 70 ? 5.518 9.993 3.394 1.00 97.31 70 MET A C 1
ATOM 519 O O . MET A 1 70 ? 5.057 9.387 4.357 1.00 97.31 70 MET A O 1
ATOM 523 N N . LEU A 1 71 ? 6.500 10.892 3.509 1.00 96.56 71 LEU A N 1
ATOM 524 C CA . LEU A 1 71 ? 7.108 11.255 4.785 1.00 96.56 71 LEU A CA 1
ATOM 525 C C . LEU A 1 71 ? 6.092 11.911 5.734 1.00 96.56 71 LEU A C 1
ATOM 527 O O . LEU A 1 71 ? 6.001 11.521 6.895 1.00 96.56 71 LEU A O 1
ATOM 531 N N . VAL A 1 72 ? 5.293 12.862 5.241 1.00 96.12 72 VAL A N 1
ATOM 532 C CA . VAL A 1 72 ? 4.230 13.501 6.037 1.00 96.12 72 VAL A CA 1
ATOM 533 C C . VAL A 1 72 ? 3.187 12.479 6.493 1.00 96.12 72 VAL A C 1
ATOM 535 O O . VAL A 1 72 ? 2.792 12.489 7.656 1.00 96.12 72 VAL A O 1
ATOM 538 N N . LEU A 1 73 ? 2.769 11.566 5.611 1.00 94.75 73 LEU A N 1
ATOM 539 C CA . LEU A 1 73 ? 1.822 10.503 5.957 1.00 94.75 73 LEU A CA 1
ATOM 540 C C . LEU A 1 73 ? 2.394 9.527 6.993 1.00 94.75 73 LEU A C 1
ATOM 542 O O . LEU A 1 73 ? 1.658 9.098 7.877 1.00 94.75 73 LEU A O 1
ATOM 546 N N . ALA A 1 74 ? 3.688 9.206 6.914 1.00 93.44 74 ALA A N 1
ATOM 547 C CA . ALA A 1 74 ? 4.352 8.342 7.888 1.00 93.44 74 ALA A CA 1
ATOM 548 C C . ALA A 1 74 ? 4.363 8.977 9.286 1.00 93.44 74 ALA A C 1
ATOM 550 O O . ALA A 1 74 ? 4.070 8.301 10.272 1.00 93.44 74 ALA A O 1
ATOM 551 N N . PHE A 1 75 ? 4.631 10.285 9.372 1.00 94.06 75 PHE A N 1
ATOM 552 C CA . PHE A 1 75 ? 4.512 11.015 10.633 1.00 94.06 75 PHE A CA 1
ATOM 553 C C . PHE A 1 75 ? 3.070 11.065 11.132 1.00 94.06 75 PHE A C 1
ATOM 555 O O . PHE A 1 75 ? 2.840 10.829 12.313 1.00 94.06 75 PHE A O 1
ATOM 562 N N . LEU A 1 76 ? 2.104 11.323 10.245 1.00 91.00 76 LEU A N 1
ATOM 563 C CA . LEU A 1 76 ? 0.693 11.390 10.616 1.00 91.00 76 LEU A CA 1
ATOM 564 C C . LEU A 1 76 ? 0.192 10.061 11.199 1.00 91.00 76 LEU A C 1
ATOM 566 O O . LEU A 1 76 ? -0.423 10.078 12.263 1.00 91.00 76 LEU A O 1
ATOM 570 N N . GLY A 1 77 ? 0.497 8.933 10.546 1.00 85.56 77 GLY A N 1
ATOM 571 C CA . GLY A 1 77 ? 0.155 7.592 11.037 1.00 85.56 77 GLY A CA 1
ATOM 572 C C . GLY A 1 77 ? 0.774 7.306 12.405 1.00 85.56 77 GLY A C 1
ATOM 573 O O . GLY A 1 77 ? 0.062 6.989 13.352 1.00 85.56 77 GLY A O 1
ATOM 574 N N . PHE A 1 78 ? 2.076 7.576 12.560 1.00 84.81 78 PHE A N 1
ATOM 575 C CA . PHE A 1 78 ? 2.770 7.414 13.841 1.00 84.81 78 PHE A CA 1
ATOM 576 C C . PHE A 1 78 ? 2.174 8.268 14.970 1.00 84.81 78 PHE A C 1
ATOM 578 O O . PHE A 1 78 ? 2.013 7.782 16.082 1.00 84.81 78 PHE A O 1
ATOM 585 N N . THR A 1 79 ? 1.846 9.537 14.707 1.00 85.75 79 THR A N 1
ATOM 586 C CA . THR A 1 79 ? 1.271 10.428 15.732 1.00 85.75 79 THR A CA 1
ATOM 587 C C . THR A 1 79 ? -0.186 10.123 16.076 1.00 85.75 79 THR A C 1
ATOM 589 O O . THR A 1 79 ? -0.656 10.558 17.125 1.00 85.75 79 THR A O 1
ATOM 592 N N . GLY A 1 80 ? -0.914 9.456 15.176 1.00 75.12 80 GLY A N 1
ATOM 593 C CA . GLY A 1 80 ? -2.335 9.142 15.334 1.00 75.12 80 GLY A CA 1
ATOM 594 C C . GLY A 1 80 ? -2.627 7.754 15.913 1.00 75.12 80 GLY A C 1
ATOM 595 O O . GLY A 1 80 ? -3.786 7.494 16.243 1.00 75.12 80 GLY A O 1
ATOM 596 N N . SER A 1 81 ? -1.616 6.882 16.008 1.00 70.12 81 SER A N 1
ATOM 597 C CA . SER A 1 81 ? -1.679 5.560 16.652 1.00 70.12 81 SER A CA 1
ATOM 598 C C . SER A 1 81 ? -1.468 5.639 18.161 1.00 70.12 81 SER A C 1
ATOM 600 O O . SER A 1 81 ? -1.943 4.684 18.820 1.00 70.12 81 SER A O 1
#

Radius of gyration: 15.07 Å; Cα contacts (8 Å, |Δi|>4): 46; chains: 1; bounding box: 33×24×42 Å

pLDDT: mean 92.79, std 6.43, range [60.66, 98.31]

Solvent-accessible surface area (backbone atoms only — not comparable to full-atom values): 4529 Å² total; per-residue (Å²): 133,57,76,67,58,54,50,53,52,51,52,51,51,51,51,52,53,51,50,51,52,51,48,55,52,46,54,56,47,51,74,65,42,90,46,73,65,52,40,52,55,44,50,37,54,47,44,52,49,51,39,52,52,47,50,52,51,26,62,72,66,73,42,73,85,52,52,66,58,41,52,53,46,52,52,49,32,64,77,73,109

Nearest PDB structures (foldseek):
  6z16-assembly1_f  TM=9.455E-01  e=2.087E-02  Anoxybacillus flavithermus WK1
  7qru-assembly1_F  TM=9.104E-01  e=5.407E-02  Alkalihalophilus pseudofirmus
  7d3u-assembly1_F  TM=8.970E-01  e=9.238E-02  Die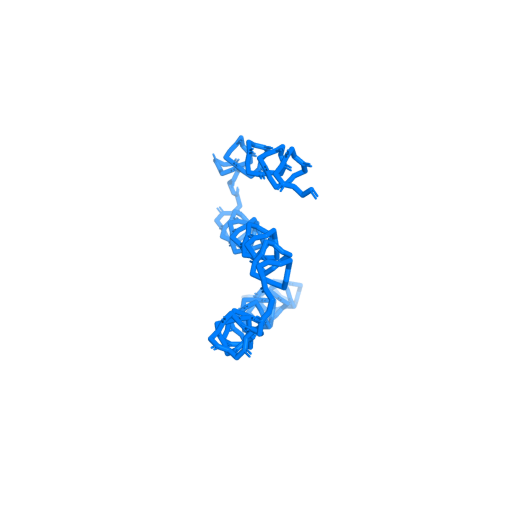tzia sp. DQ12-45-1b
  7p64-assembly1_K  TM=8.757E-01  e=1.124E+00  Escherichia coli BL21(DE3)
  8e9i-assembly1_K  TM=6.032E-01  e=5.606E+00  Mycolicibacterium smegmatis MC2 155

Foldseek 3Di:
DDPVVVVLVVVLVVLVVVLVVVVVVLVVQCVPPPDPVSVLVSVLVVLVSVLSNVVSVCSVVVHCVCVVVSVVSNVVSVVSD

Sequence (81 aa):
MTAPERVDQALLTCAVVLVLIAGALLLARIWRGPSMLDRAISLDVCAALIIAGLAAKSAFARDPFYFPIMLVLAFLGFTGS